Protein AF-A0A2W6ZJF2-F1 (afdb_monomer)

Structure (mmCIF, N/CA/C/O backbone):
data_AF-A0A2W6ZJF2-F1
#
_entry.id   AF-A0A2W6ZJF2-F1
#
loop_
_atom_site.group_PDB
_atom_site.id
_atom_site.type_symbol
_atom_site.label_atom_id
_atom_site.label_alt_id
_atom_site.label_comp_id
_atom_site.label_asym_id
_atom_site.label_entity_id
_atom_site.label_seq_id
_atom_site.pdbx_PDB_ins_code
_atom_site.Cartn_x
_atom_site.Cartn_y
_atom_site.Cartn_z
_atom_site.occupancy
_atom_site.B_iso_or_equiv
_atom_site.auth_seq_id
_atom_site.auth_comp_id
_atom_site.auth_asym_id
_atom_site.auth_atom_id
_atom_site.pdbx_PDB_model_num
ATOM 1 N N . MET A 1 1 ? -1.475 15.916 -22.069 1.00 41.31 1 MET A N 1
ATOM 2 C CA . MET A 1 1 ? -0.935 14.557 -22.285 1.00 41.31 1 MET A CA 1
ATOM 3 C C . MET A 1 1 ? -1.709 13.644 -21.353 1.00 41.31 1 MET A C 1
ATOM 5 O O . MET A 1 1 ? -1.551 13.790 -20.150 1.00 41.31 1 MET A O 1
ATOM 9 N N . ASN A 1 2 ? -2.617 12.814 -21.876 1.00 42.38 2 ASN A N 1
ATOM 10 C CA . ASN A 1 2 ? -3.352 11.842 -21.060 1.00 42.38 2 ASN A CA 1
ATOM 11 C C . ASN A 1 2 ? -2.344 10.804 -20.568 1.00 42.38 2 ASN A C 1
ATOM 13 O O . ASN A 1 2 ? -2.041 9.853 -21.284 1.00 42.38 2 ASN A O 1
ATOM 17 N N . ALA A 1 3 ? -1.764 11.029 -19.391 1.00 57.00 3 ALA A N 1
ATOM 18 C CA . ALA A 1 3 ? -1.065 9.972 -18.686 1.00 57.00 3 ALA A CA 1
ATOM 19 C C . ALA A 1 3 ? -2.136 8.930 -18.351 1.00 57.00 3 ALA A C 1
ATOM 21 O O . ALA A 1 3 ? -2.994 9.177 -17.504 1.00 57.00 3 ALA A O 1
ATOM 22 N N . GLY A 1 4 ? -2.163 7.842 -19.121 1.00 74.56 4 GLY A N 1
ATOM 23 C CA . GLY A 1 4 ? -3.083 6.737 -18.894 1.00 74.56 4 GLY A CA 1
ATOM 24 C C . GLY A 1 4 ? -2.958 6.232 -17.459 1.00 74.56 4 GLY A C 1
ATOM 25 O O . GLY A 1 4 ? -1.908 6.372 -16.830 1.00 74.56 4 GLY A O 1
ATOM 26 N N . VAL A 1 5 ? -4.052 5.690 -16.934 1.00 81.38 5 VAL A N 1
ATOM 27 C CA . VAL A 1 5 ? -4.059 5.054 -15.615 1.00 81.38 5 VAL A CA 1
ATOM 28 C C . VAL A 1 5 ? -3.031 3.909 -15.620 1.00 81.38 5 VAL A C 1
ATOM 30 O O . VAL A 1 5 ? -3.098 3.083 -16.532 1.00 81.38 5 VAL A O 1
ATOM 33 N N . PRO A 1 6 ? -2.079 3.859 -14.667 1.00 87.38 6 PRO A N 1
ATOM 34 C CA . PRO A 1 6 ? -1.102 2.780 -14.586 1.00 87.38 6 PRO A CA 1
ATOM 35 C C . PRO A 1 6 ? -1.763 1.418 -14.375 1.00 87.38 6 PRO A C 1
ATOM 37 O O . PRO A 1 6 ? -2.787 1.307 -13.693 1.00 87.38 6 PRO A O 1
ATOM 40 N N . ASP A 1 7 ? -1.135 0.372 -14.906 1.00 86.94 7 ASP A N 1
ATOM 41 C CA . ASP A 1 7 ? -1.589 -1.001 -14.707 1.00 86.94 7 ASP A CA 1
ATOM 42 C C . ASP A 1 7 ? -1.588 -1.386 -13.219 1.00 86.94 7 ASP A C 1
ATOM 44 O O . ASP A 1 7 ? -0.741 -0.962 -12.431 1.00 86.94 7 ASP A O 1
ATOM 48 N N . GLY A 1 8 ? -2.556 -2.215 -12.822 1.00 88.94 8 GLY A N 1
ATOM 49 C CA . GLY A 1 8 ? -2.667 -2.723 -11.450 1.00 88.94 8 GLY A CA 1
ATOM 50 C C . GLY A 1 8 ? -3.269 -1.747 -10.433 1.00 88.94 8 GLY A C 1
ATOM 51 O O . GLY A 1 8 ? -3.425 -2.121 -9.267 1.00 88.94 8 GLY A O 1
ATOM 52 N N . LEU A 1 9 ? -3.649 -0.538 -10.857 1.00 95.75 9 LEU A N 1
ATOM 53 C CA . LEU A 1 9 ? -4.344 0.430 -10.018 1.00 95.75 9 LEU A CA 1
ATOM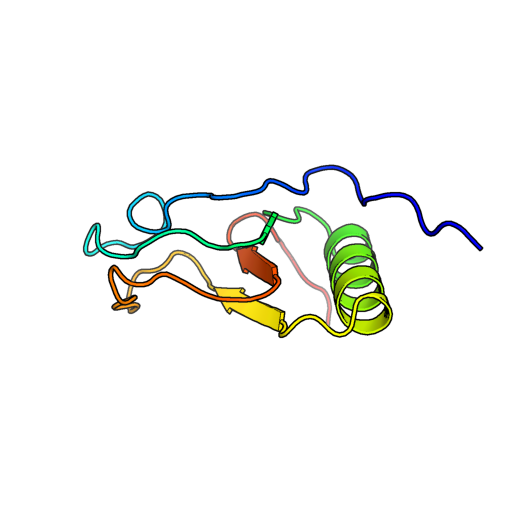 54 C C . LEU A 1 9 ? -5.814 0.026 -9.803 1.00 95.75 9 LEU A C 1
ATOM 56 O O . LEU A 1 9 ? -6.548 -0.239 -10.754 1.00 95.75 9 LEU A O 1
ATOM 60 N N . ARG A 1 10 ? -6.256 -0.006 -8.544 1.00 97.44 10 ARG A N 1
ATOM 61 C CA . ARG A 1 10 ? -7.627 -0.361 -8.139 1.00 97.44 10 ARG A CA 1
ATOM 62 C C . ARG A 1 10 ? -8.254 0.760 -7.319 1.00 97.44 10 ARG A C 1
ATOM 64 O O . ARG A 1 10 ? -7.542 1.453 -6.602 1.00 97.44 10 ARG A O 1
ATOM 71 N N . GLN A 1 11 ? -9.572 0.922 -7.406 1.00 97.31 11 GLN A N 1
ATOM 72 C CA . GLN A 1 11 ? -10.339 1.885 -6.605 1.00 97.31 11 GLN A CA 1
ATOM 73 C C . GLN A 1 11 ? -11.035 1.203 -5.429 1.00 97.31 11 GLN A C 1
ATOM 75 O O . GLN A 1 11 ? -11.359 0.018 -5.524 1.00 97.31 11 GLN A O 1
ATOM 80 N N . GLN A 1 12 ? -11.300 1.971 -4.368 1.00 97.94 12 GLN A N 1
ATOM 81 C CA . GLN A 1 12 ? -12.178 1.581 -3.254 1.00 97.94 12 GLN A CA 1
ATOM 82 C C . GLN A 1 12 ? -11.809 0.227 -2.627 1.00 97.94 12 GLN A C 1
ATOM 84 O O . GLN A 1 12 ? -12.647 -0.641 -2.383 1.00 97.94 12 GLN A O 1
ATOM 89 N N . VAL A 1 13 ? -10.513 0.006 -2.404 1.00 98.50 13 VAL A N 1
ATOM 90 C CA . VAL A 1 13 ? -10.014 -1.264 -1.863 1.00 98.50 13 VAL A CA 1
ATOM 91 C C . VAL A 1 13 ? -10.051 -1.214 -0.345 1.00 98.50 13 VAL A C 1
ATOM 93 O O . VAL A 1 13 ? -9.373 -0.383 0.253 1.00 98.50 13 VAL A O 1
ATOM 96 N N . ARG A 1 14 ? -10.787 -2.133 0.288 1.00 98.38 14 ARG A N 1
ATOM 97 C CA . ARG A 1 14 ? -10.773 -2.268 1.749 1.00 98.38 14 ARG A CA 1
ATOM 98 C C . ARG A 1 14 ? -9.400 -2.686 2.270 1.00 98.38 14 ARG A C 1
ATOM 100 O O . ARG A 1 14 ? -8.795 -3.641 1.780 1.00 98.38 14 ARG A O 1
ATOM 107 N N . LEU A 1 15 ? -8.918 -1.951 3.269 1.00 98.44 15 LEU A N 1
ATOM 108 C CA . LEU A 1 15 ? -7.574 -2.096 3.825 1.00 98.44 15 LEU A CA 1
ATOM 109 C C . LEU A 1 15 ? -7.498 -3.098 4.981 1.00 98.44 15 LEU A C 1
ATOM 111 O O . LEU A 1 15 ? -6.404 -3.546 5.315 1.00 98.44 15 LEU A O 1
ATOM 115 N N . ASP A 1 16 ? -8.631 -3.528 5.533 1.00 98.00 16 ASP A N 1
ATOM 116 C CA . ASP A 1 16 ? -8.700 -4.636 6.494 1.00 98.00 16 ASP A CA 1
ATOM 117 C C . ASP A 1 16 ? -8.090 -5.950 5.968 1.00 98.00 16 ASP A C 1
ATOM 119 O O . ASP A 1 16 ? -7.457 -6.687 6.721 1.00 98.00 16 ASP A O 1
ATOM 123 N N . ALA A 1 17 ? -8.183 -6.213 4.663 1.00 97.44 17 ALA A N 1
ATOM 124 C CA . ALA A 1 17 ? -7.544 -7.347 3.997 1.00 97.44 17 ALA A CA 1
ATOM 125 C C . ALA A 1 17 ? -6.005 -7.237 3.943 1.00 97.44 17 ALA A C 1
ATOM 127 O O . ALA A 1 17 ? -5.323 -8.196 3.569 1.00 97.44 17 ALA A O 1
ATOM 128 N N . TYR A 1 18 ? -5.457 -6.077 4.312 1.00 97.69 18 TYR A N 1
ATOM 129 C CA . TYR A 1 18 ? -4.038 -5.732 4.243 1.00 97.69 18 TYR A CA 1
ATOM 130 C C . TYR A 1 18 ? -3.432 -5.371 5.605 1.00 97.69 18 TYR A C 1
ATOM 132 O O . TYR A 1 18 ? -2.251 -5.029 5.661 1.00 97.69 18 TYR A O 1
ATOM 140 N N . THR A 1 19 ? -4.193 -5.473 6.699 1.00 97.44 19 THR A N 1
ATOM 141 C CA . THR A 1 19 ? -3.701 -5.264 8.069 1.00 97.44 19 THR A CA 1
ATOM 142 C C . THR A 1 19 ? -3.863 -6.526 8.914 1.00 97.44 19 THR A C 1
ATOM 144 O O . THR A 1 19 ? -4.848 -7.254 8.803 1.00 97.44 19 THR A O 1
ATOM 147 N N . THR A 1 20 ? -2.906 -6.804 9.808 1.00 97.38 20 THR A N 1
ATOM 148 C CA . THR A 1 20 ? -2.989 -7.974 10.707 1.00 97.38 20 THR A CA 1
ATOM 149 C C . THR A 1 20 ? -4.178 -7.873 11.660 1.00 97.38 20 THR A C 1
ATOM 151 O O . THR A 1 20 ? -4.806 -8.881 11.980 1.00 97.38 20 THR A O 1
ATOM 154 N N . TRP A 1 21 ? -4.508 -6.653 12.082 1.00 97.00 21 TRP A N 1
ATOM 155 C CA . TRP A 1 21 ? -5.637 -6.365 12.964 1.00 97.00 21 TRP A CA 1
ATOM 156 C C . TRP A 1 21 ? -6.998 -6.480 12.268 1.00 97.00 21 TRP A C 1
ATOM 158 O O . TRP A 1 21 ? -8.014 -6.452 12.955 1.00 97.00 21 TRP A O 1
ATOM 168 N N . LYS A 1 22 ? -7.028 -6.658 10.936 1.00 97.25 22 LYS A N 1
ATOM 169 C CA . LYS A 1 22 ? -8.250 -6.742 10.120 1.00 97.25 22 LYS A CA 1
ATOM 170 C C . LYS A 1 22 ? -9.166 -5.529 10.292 1.00 97.25 22 LYS A C 1
ATOM 172 O O . LYS A 1 22 ? -10.384 -5.662 10.366 1.00 97.25 22 LYS A O 1
ATOM 177 N N . VAL A 1 23 ? -8.553 -4.351 10.361 1.00 97.38 23 VAL A N 1
ATOM 178 C CA . VAL A 1 23 ? -9.231 -3.051 10.442 1.00 97.38 23 VAL A CA 1
ATOM 179 C C . VAL A 1 23 ? -8.745 -2.138 9.321 1.00 97.38 23 VAL A C 1
ATOM 181 O O . VAL A 1 23 ? -7.625 -2.303 8.823 1.00 97.38 23 VAL A O 1
ATOM 184 N N . GLY A 1 24 ? -9.574 -1.168 8.946 1.00 97.88 24 GLY A N 1
ATOM 185 C CA . GLY A 1 24 ? -9.275 -0.204 7.893 1.00 97.88 24 GLY A CA 1
ATOM 186 C C . GLY A 1 24 ? -10.373 -0.127 6.846 1.00 97.88 24 GLY A C 1
ATOM 187 O O . GLY A 1 24 ? -10.786 -1.146 6.288 1.00 97.88 24 GLY A O 1
ATOM 188 N N . GLY A 1 25 ? -10.808 1.101 6.568 1.00 98.31 25 GLY A N 1
ATOM 189 C CA . GLY A 1 25 ? -11.763 1.437 5.520 1.00 98.31 25 GLY A CA 1
ATOM 190 C C . GLY A 1 25 ? -11.185 1.301 4.111 1.00 98.31 25 GLY A C 1
ATOM 191 O O . GLY A 1 25 ? -1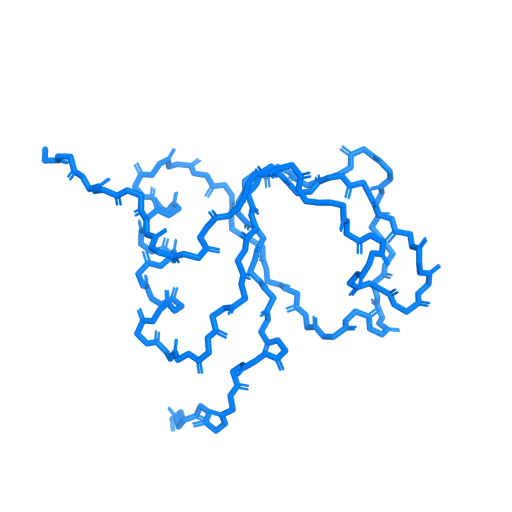0.235 0.555 3.864 1.00 98.31 25 GLY A O 1
ATOM 192 N N . G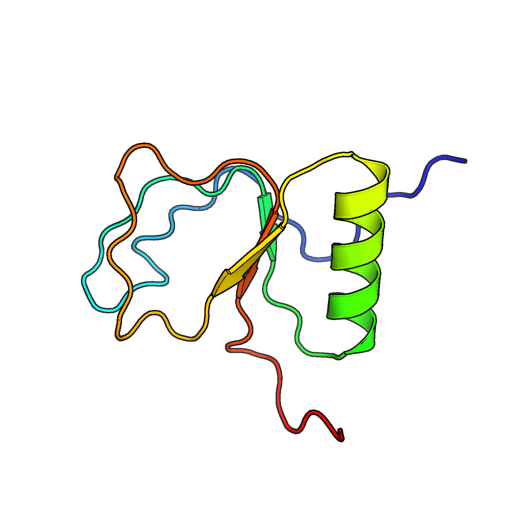LU A 1 26 ? -11.776 2.016 3.161 1.00 98.62 26 GLU A N 1
ATOM 193 C CA . GLU A 1 26 ? -11.363 1.967 1.759 1.00 98.62 26 GLU A CA 1
ATOM 194 C C . GLU A 1 26 ? -10.166 2.884 1.484 1.00 98.62 26 GLU A C 1
ATOM 196 O O . GLU A 1 26 ? -10.141 4.042 1.889 1.00 98.62 26 GLU A O 1
ATOM 201 N N . ALA A 1 27 ? -9.184 2.390 0.735 1.00 98.50 27 ALA A N 1
ATOM 202 C CA . ALA A 1 27 ? -8.275 3.253 -0.002 1.00 98.50 27 ALA A CA 1
ATOM 203 C C . ALA A 1 27 ? -8.994 3.788 -1.243 1.00 98.50 27 ALA A C 1
ATOM 205 O O . ALA A 1 27 ? -9.524 2.993 -2.029 1.00 98.50 27 ALA A O 1
ATOM 206 N N . GLN A 1 28 ? -8.959 5.107 -1.461 1.00 98.31 28 GLN A N 1
ATOM 207 C CA . GLN A 1 28 ? -9.494 5.716 -2.684 1.00 98.31 28 GLN A CA 1
ATOM 208 C C . GLN A 1 28 ? -8.857 5.072 -3.924 1.00 98.31 28 GLN A C 1
ATOM 210 O O . GLN A 1 28 ? -9.569 4.640 -4.833 1.00 98.31 28 GLN A O 1
ATOM 215 N N . TRP A 1 29 ? -7.528 4.949 -3.916 1.00 98.44 29 TRP A N 1
ATOM 216 C CA . TRP A 1 29 ? -6.755 4.191 -4.890 1.00 98.44 29 TRP A CA 1
ATOM 217 C C . TRP A 1 29 ? -5.751 3.274 -4.203 1.00 98.44 29 TRP A C 1
ATOM 219 O O . TRP A 1 29 ? -5.148 3.637 -3.196 1.00 98.44 29 TRP A O 1
ATOM 229 N N . PHE A 1 30 ? -5.530 2.094 -4.773 1.00 98.38 30 PHE A N 1
ATOM 230 C CA . PHE A 1 30 ? -4.649 1.084 -4.209 1.00 98.38 30 PHE A CA 1
ATOM 231 C C . PHE A 1 30 ? -3.866 0.335 -5.286 1.00 98.38 30 PHE A C 1
ATOM 233 O O . PHE A 1 30 ? -4.430 -0.047 -6.314 1.00 98.38 30 PHE A O 1
ATOM 240 N N . ALA A 1 31 ? -2.588 0.059 -5.026 1.00 97.75 31 ALA A N 1
ATOM 241 C CA . ALA A 1 31 ? -1.773 -0.819 -5.863 1.00 97.75 31 ALA A CA 1
ATOM 242 C C . ALA A 1 31 ? -0.720 -1.596 -5.052 1.00 97.75 31 ALA A C 1
ATOM 244 O O . ALA A 1 31 ? -0.269 -1.169 -3.989 1.00 97.75 31 ALA A O 1
ATOM 245 N N . GLU A 1 32 ? -0.311 -2.747 -5.587 1.00 96.69 32 GLU A N 1
ATOM 246 C CA . GLU A 1 32 ? 0.726 -3.626 -5.028 1.00 96.69 32 GLU A CA 1
ATOM 247 C C . GLU A 1 32 ? 1.841 -3.813 -6.063 1.00 96.69 32 GLU A C 1
ATOM 249 O O . GLU A 1 32 ? 1.864 -4.851 -6.739 1.00 96.69 32 GLU A O 1
ATOM 254 N N . PRO A 1 33 ? 2.730 -2.815 -6.235 1.00 95.12 33 PRO A N 1
ATOM 255 C CA . PRO A 1 33 ? 3.811 -2.919 -7.203 1.00 95.12 33 PRO A CA 1
ATOM 256 C C . PRO A 1 33 ? 4.708 -4.113 -6.865 1.00 95.12 33 PRO A C 1
ATOM 258 O O . PRO A 1 33 ? 4.984 -4.393 -5.698 1.00 95.12 33 PRO A O 1
ATOM 261 N N . ALA A 1 34 ? 5.165 -4.824 -7.889 1.00 93.12 34 ALA A N 1
ATOM 262 C CA . ALA A 1 34 ? 6.125 -5.917 -7.762 1.00 93.12 34 ALA A CA 1
ATOM 263 C C . ALA A 1 34 ? 7.546 -5.491 -8.161 1.00 93.12 34 ALA A C 1
ATOM 265 O O . ALA A 1 34 ? 8.512 -6.176 -7.825 1.00 93.12 34 ALA A O 1
ATOM 266 N N . GLN A 1 35 ? 7.684 -4.354 -8.852 1.00 91.50 35 GLN A N 1
ATOM 267 C CA . GLN A 1 35 ? 8.953 -3.842 -9.372 1.00 91.50 35 GLN A CA 1
ATOM 268 C C . GLN A 1 35 ? 9.116 -2.342 -9.095 1.00 91.50 35 GLN A C 1
ATOM 270 O O . GLN A 1 35 ? 8.141 -1.590 -9.076 1.00 91.50 35 GLN A O 1
ATOM 275 N N . THR A 1 36 ? 10.362 -1.878 -8.957 1.00 91.31 36 THR A N 1
ATOM 276 C CA . THR A 1 36 ? 10.677 -0.455 -8.733 1.00 91.31 36 THR A CA 1
ATOM 277 C C . THR A 1 36 ? 10.121 0.451 -9.836 1.00 91.31 36 THR A C 1
ATOM 279 O O . THR A 1 36 ? 9.653 1.548 -9.548 1.00 91.31 36 THR A O 1
ATOM 282 N N . ALA A 1 37 ? 10.108 -0.009 -11.091 1.00 91.00 37 ALA A N 1
ATOM 283 C CA . ALA A 1 37 ? 9.538 0.750 -12.205 1.00 91.00 37 ALA A CA 1
ATOM 284 C C . ALA A 1 37 ? 8.026 1.003 -12.039 1.00 91.00 37 ALA A C 1
ATOM 286 O O . ALA A 1 37 ? 7.558 2.112 -12.294 1.00 91.00 37 ALA A O 1
ATOM 287 N N . GLU A 1 38 ? 7.275 0.008 -11.554 1.00 93.19 38 GLU A N 1
ATOM 288 C CA . GLU A 1 38 ? 5.840 0.140 -11.266 1.00 93.19 38 GLU A CA 1
ATOM 289 C C . GLU A 1 38 ? 5.610 1.137 -10.124 1.00 93.19 38 GLU A C 1
ATOM 291 O O . GLU A 1 38 ? 4.785 2.039 -10.250 1.00 93.19 38 GLU A O 1
ATOM 296 N N . LEU A 1 39 ? 6.397 1.033 -9.044 1.00 93.31 39 LEU A N 1
ATOM 297 C CA . LEU A 1 39 ? 6.355 1.970 -7.916 1.00 93.31 39 LEU A CA 1
ATOM 298 C C . LEU A 1 39 ? 6.575 3.420 -8.382 1.00 93.31 39 LEU A C 1
ATOM 300 O O . LEU A 1 39 ? 5.801 4.305 -8.019 1.00 93.31 39 LEU A O 1
ATOM 304 N N . ILE A 1 40 ? 7.603 3.659 -9.206 1.00 93.56 40 ILE A N 1
ATOM 305 C CA . ILE A 1 40 ? 7.919 4.989 -9.748 1.00 93.56 40 ILE A CA 1
ATOM 306 C C . ILE A 1 40 ? 6.775 5.504 -10.628 1.00 93.56 40 ILE A C 1
ATOM 308 O O . ILE A 1 40 ? 6.352 6.647 -10.465 1.00 93.56 40 ILE A O 1
ATOM 312 N N . SER A 1 41 ? 6.240 4.666 -11.522 1.00 94.69 41 SER A N 1
ATOM 313 C CA . SER A 1 41 ? 5.117 5.037 -12.391 1.00 94.69 41 SER A CA 1
ATOM 314 C C . SER A 1 41 ? 3.866 5.416 -11.592 1.00 94.69 41 SER A C 1
ATOM 316 O O . SER A 1 41 ? 3.167 6.362 -11.950 1.00 94.69 41 SER A O 1
ATOM 318 N N . LEU A 1 42 ? 3.576 4.692 -10.511 1.00 96.19 42 LEU A N 1
ATOM 319 C CA . LEU A 1 42 ? 2.434 4.950 -9.634 1.00 96.19 42 LEU A CA 1
ATOM 320 C C . LEU A 1 42 ? 2.617 6.239 -8.819 1.00 96.19 42 LEU A C 1
ATOM 322 O O . LEU A 1 42 ? 1.679 7.029 -8.697 1.00 96.19 42 LEU A O 1
ATOM 326 N N . ALA A 1 43 ? 3.824 6.484 -8.304 1.00 95.56 43 ALA A N 1
ATOM 327 C CA . ALA A 1 43 ? 4.147 7.707 -7.572 1.00 95.56 43 ALA A CA 1
ATOM 328 C C . ALA A 1 43 ? 4.075 8.957 -8.471 1.00 95.56 43 ALA A C 1
ATOM 330 O O . ALA A 1 43 ? 3.471 9.958 -8.082 1.00 95.56 43 ALA A O 1
ATOM 331 N N . ASP A 1 44 ? 4.627 8.891 -9.688 1.00 96.12 44 ASP A N 1
ATOM 332 C CA . ASP A 1 44 ? 4.532 9.969 -10.683 1.00 96.12 44 ASP A CA 1
ATOM 333 C C . ASP A 1 44 ? 3.076 10.218 -11.104 1.00 96.12 44 ASP A C 1
ATOM 335 O O . ASP A 1 44 ? 2.636 11.368 -11.151 1.00 96.12 44 ASP A O 1
ATOM 339 N N . TRP A 1 45 ? 2.288 9.157 -11.317 1.00 96.50 45 TRP A N 1
ATOM 340 C CA . TRP A 1 45 ? 0.858 9.297 -11.585 1.00 96.50 45 TRP A CA 1
ATOM 341 C C . TRP A 1 45 ? 0.133 10.013 -10.436 1.00 96.50 45 TRP A C 1
ATOM 343 O O . TRP A 1 45 ? -0.549 11.004 -10.693 1.00 96.50 45 TRP A O 1
ATOM 353 N N . SER A 1 46 ? 0.331 9.591 -9.180 1.00 97.00 46 SER A N 1
ATOM 354 C CA . SER A 1 46 ? -0.286 10.235 -8.005 1.00 97.00 46 SER A CA 1
ATOM 355 C C . SER A 1 46 ? 0.074 11.717 -7.919 1.00 97.00 46 SER A C 1
ATOM 357 O O . SER A 1 46 ? -0.799 12.558 -7.704 1.00 97.00 46 SER A O 1
ATOM 359 N N . SER A 1 47 ? 1.349 12.047 -8.151 1.00 97.12 47 SER A N 1
ATOM 360 C CA . SER A 1 47 ? 1.842 13.425 -8.150 1.00 97.12 47 SER A CA 1
ATOM 361 C C . SER A 1 47 ? 1.158 14.278 -9.221 1.00 97.12 47 SER A C 1
ATOM 363 O O . SER A 1 47 ? 0.687 15.373 -8.919 1.00 97.12 47 SER A O 1
ATOM 365 N N . ARG A 1 48 ? 1.020 13.764 -10.451 1.00 96.31 48 ARG A N 1
ATOM 366 C CA . ARG A 1 48 ? 0.335 14.466 -11.552 1.00 96.31 48 ARG A CA 1
ATOM 367 C C . ARG A 1 48 ? -1.158 14.665 -11.306 1.00 96.31 48 ARG A C 1
ATOM 369 O O . ARG A 1 48 ? -1.711 15.646 -11.792 1.00 96.31 48 ARG A O 1
ATOM 376 N N . GLN A 1 49 ? -1.800 13.753 -10.576 1.00 95.75 49 GLN A N 1
ATOM 377 C CA . GLN A 1 49 ? -3.205 13.888 -10.175 1.00 95.75 49 GLN A CA 1
ATOM 378 C C . GLN A 1 49 ? -3.397 14.796 -8.947 1.00 95.75 49 GLN A C 1
ATOM 380 O O . GLN A 1 49 ? -4.534 15.090 -8.590 1.00 95.75 49 GLN A O 1
ATOM 385 N N . GLY A 1 50 ? -2.319 15.227 -8.280 1.00 97.06 50 GLY A N 1
ATOM 386 C CA . GLY A 1 50 ? -2.408 15.973 -7.021 1.00 97.06 50 GLY A CA 1
ATOM 387 C C . GLY A 1 50 ? -2.955 15.138 -5.858 1.00 97.06 50 GLY A C 1
ATOM 388 O O . GLY A 1 50 ? -3.521 15.696 -4.922 1.00 97.06 50 GLY A O 1
ATOM 389 N N . LEU A 1 51 ? -2.820 13.810 -5.922 1.00 97.25 51 LEU A N 1
ATOM 390 C CA . LEU A 1 51 ? -3.329 12.894 -4.903 1.00 97.25 51 LEU A CA 1
ATOM 391 C C . LEU A 1 51 ? -2.283 12.653 -3.803 1.00 97.25 51 LEU A C 1
ATOM 393 O O . LEU A 1 51 ? -1.112 12.413 -4.131 1.00 97.25 51 LEU A O 1
ATOM 397 N N . PRO A 1 52 ? -2.687 12.643 -2.515 1.00 97.94 52 PRO A N 1
ATOM 398 C CA . PRO A 1 52 ? -1.836 12.176 -1.424 1.00 97.94 52 PRO A CA 1
ATOM 399 C C . PRO A 1 52 ? -1.311 10.766 -1.703 1.00 97.94 52 PRO A C 1
ATOM 401 O O . PRO A 1 52 ? -2.051 9.917 -2.191 1.00 97.94 52 PRO A O 1
ATOM 404 N N . LEU A 1 53 ? -0.044 10.507 -1.381 1.00 97.88 53 LEU A N 1
ATOM 405 C CA . LEU A 1 53 ? 0.580 9.194 -1.542 1.00 97.88 53 LEU A CA 1
ATOM 406 C C . LEU A 1 53 ? 0.937 8.618 -0.173 1.00 97.88 53 LEU A C 1
ATOM 408 O O . LEU A 1 53 ? 1.630 9.262 0.613 1.00 97.88 53 LEU A O 1
ATOM 412 N N . GLN A 1 54 ? 0.500 7.392 0.093 1.00 97.62 54 GLN A N 1
ATOM 413 C CA . GLN A 1 54 ? 0.738 6.681 1.344 1.00 97.62 54 GLN A CA 1
ATOM 414 C C . GLN A 1 54 ? 1.337 5.305 1.053 1.00 97.62 54 GLN A C 1
ATOM 416 O O . GLN A 1 54 ? 0.894 4.596 0.153 1.00 97.62 54 GLN A O 1
ATOM 421 N N . LEU A 1 55 ? 2.356 4.919 1.818 1.00 96.50 55 LEU A N 1
ATOM 422 C CA . LEU A 1 55 ? 3.033 3.630 1.682 1.00 96.50 55 LEU A CA 1
ATOM 423 C C . LEU A 1 55 ? 2.698 2.743 2.877 1.00 96.50 55 LEU A C 1
ATOM 425 O O . LEU A 1 55 ? 2.889 3.146 4.023 1.00 96.50 55 LEU A O 1
ATOM 429 N N . ILE A 1 56 ? 2.255 1.517 2.606 1.00 97.00 56 ILE A N 1
ATOM 430 C CA . ILE A 1 56 ? 2.035 0.491 3.624 1.00 97.00 56 ILE A CA 1
ATOM 431 C C . ILE A 1 56 ? 2.884 -0.751 3.341 1.00 97.00 56 ILE A C 1
ATOM 433 O O . ILE A 1 56 ? 3.165 -1.115 2.198 1.00 97.00 56 ILE A O 1
ATOM 437 N N . GLY A 1 57 ? 3.315 -1.413 4.413 1.00 94.81 57 GLY A N 1
ATOM 438 C CA . GLY A 1 57 ? 3.986 -2.711 4.340 1.00 94.81 57 GLY A CA 1
ATOM 439 C C . GLY A 1 57 ? 2.984 -3.867 4.346 1.00 94.81 57 GLY A C 1
ATOM 440 O O . GLY A 1 57 ? 1.894 -3.774 3.791 1.00 94.81 57 GLY A O 1
ATOM 441 N N . ALA A 1 58 ? 3.332 -4.947 5.047 1.00 94.06 58 ALA A N 1
ATOM 442 C CA . ALA A 1 58 ? 2.438 -6.087 5.281 1.00 94.06 58 ALA A CA 1
ATOM 443 C C . ALA A 1 58 ? 1.351 -5.834 6.354 1.00 94.06 58 ALA A C 1
ATOM 445 O O . ALA A 1 58 ? 0.603 -6.746 6.688 1.00 94.06 58 ALA A O 1
ATOM 446 N N . GLY A 1 59 ? 1.297 -4.627 6.933 1.00 96.44 59 GLY A N 1
ATOM 447 C CA . GLY A 1 59 ? 0.232 -4.213 7.852 1.00 96.44 59 GLY A CA 1
ATOM 448 C C . GLY A 1 59 ? 0.266 -4.807 9.265 1.00 96.44 59 GLY A C 1
ATOM 449 O O . GLY A 1 59 ? -0.746 -4.754 9.961 1.00 96.44 59 GLY A O 1
ATOM 450 N N . SER A 1 60 ? 1.409 -5.333 9.723 1.00 96.69 60 SER A N 1
ATOM 451 C CA . SER A 1 60 ? 1.554 -5.920 11.070 1.00 96.69 60 SER A CA 1
ATOM 452 C C . SER A 1 60 ? 1.482 -4.914 12.219 1.00 96.69 60 SER A C 1
ATOM 454 O O . SER A 1 60 ? 1.172 -5.293 13.345 1.00 96.69 60 SER A O 1
ATOM 456 N N . ASN A 1 61 ? 1.737 -3.637 11.935 1.00 97.00 61 ASN A N 1
ATOM 457 C CA . ASN A 1 61 ? 1.702 -2.551 12.913 1.00 97.00 61 ASN A CA 1
ATOM 458 C C . ASN A 1 61 ? 0.891 -1.349 12.404 1.00 97.00 61 ASN A C 1
ATOM 460 O O . ASN A 1 61 ? 1.313 -0.205 12.547 1.00 97.00 61 ASN A O 1
ATOM 464 N N . LEU A 1 62 ? -0.237 -1.609 11.737 1.00 97.12 62 LEU A N 1
ATOM 465 C CA . LEU A 1 62 ? -1.136 -0.570 11.235 1.00 97.12 62 LEU A CA 1
ATOM 466 C C . LEU A 1 62 ? -2.528 -0.717 11.853 1.00 97.12 62 LEU A C 1
ATOM 468 O O . LEU A 1 62 ? -3.094 -1.809 11.865 1.00 97.12 62 LEU A O 1
ATOM 472 N N . LEU A 1 63 ? -3.070 0.409 12.317 1.00 97.50 63 LEU A N 1
ATOM 473 C CA . LEU A 1 63 ? -4.463 0.596 12.711 1.00 97.50 63 LEU A CA 1
ATOM 474 C C . LEU A 1 63 ? -5.025 1.710 11.828 1.00 97.50 63 LEU A C 1
ATOM 476 O O . LEU A 1 63 ? -4.737 2.885 12.044 1.00 97.50 63 LEU A O 1
ATOM 480 N N . ILE A 1 64 ? -5.748 1.325 10.782 1.00 97.62 64 ILE A N 1
ATOM 481 C CA . ILE A 1 64 ? -6.310 2.251 9.797 1.00 97.62 64 ILE A CA 1
ATOM 482 C C . ILE A 1 64 ? -7.769 2.515 10.181 1.00 97.62 64 ILE A C 1
ATOM 484 O O . ILE A 1 64 ? -8.481 1.577 10.537 1.00 97.62 64 ILE A O 1
ATOM 488 N N . SER A 1 65 ? -8.196 3.780 10.130 1.00 97.75 65 SER A N 1
ATOM 489 C CA . SER A 1 65 ? -9.582 4.182 10.416 1.00 97.75 65 SER A CA 1
ATOM 490 C C . SER A 1 65 ? -10.563 3.533 9.435 1.00 97.75 65 SER A C 1
ATOM 492 O O . SER A 1 65 ? -10.233 3.335 8.263 1.00 97.75 65 SER A O 1
ATOM 494 N N . ASP A 1 66 ? -11.788 3.260 9.883 1.00 97.88 66 ASP A N 1
ATOM 495 C CA . ASP A 1 66 ? -12.881 2.810 9.010 1.00 97.88 66 ASP A CA 1
ATOM 496 C C . ASP A 1 66 ? -13.327 3.889 8.010 1.00 97.88 66 ASP A C 1
ATOM 498 O O . ASP A 1 66 ? -13.932 3.560 6.992 1.00 97.88 66 ASP A O 1
ATOM 502 N N . GLU A 1 67 ? -12.962 5.155 8.246 1.00 98.06 67 GLU A N 1
ATOM 503 C CA . GLU A 1 67 ? -13.140 6.256 7.286 1.00 98.06 67 GLU A CA 1
ATOM 504 C C . GLU A 1 67 ? -12.295 6.076 6.011 1.00 98.06 67 GLU A C 1
ATOM 506 O O . GLU A 1 67 ? -12.590 6.683 4.986 1.00 98.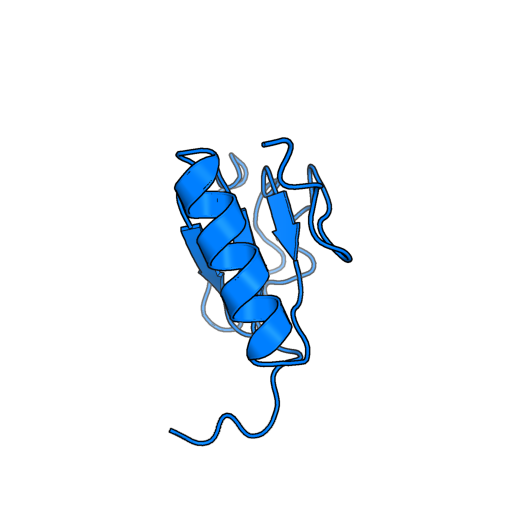06 67 GLU A O 1
ATOM 511 N N . GLY A 1 68 ? -11.282 5.202 6.043 1.00 97.69 68 GLY A N 1
ATOM 512 C CA . GLY A 1 68 ? -10.431 4.916 4.893 1.00 97.69 68 GLY A CA 1
ATOM 513 C C . GLY A 1 68 ? -9.289 5.913 4.712 1.00 97.69 6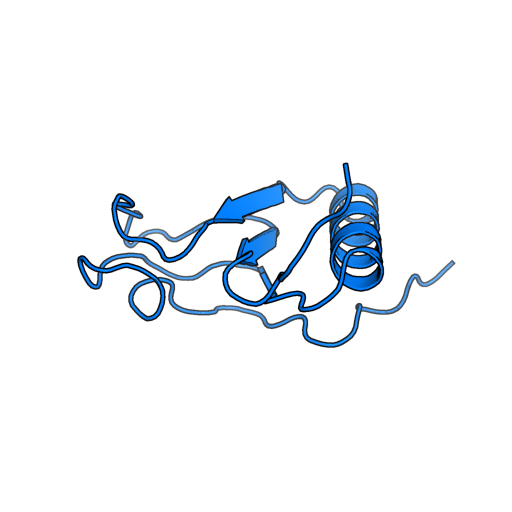8 GLY A C 1
ATOM 514 O O . GLY A 1 68 ? -8.923 6.642 5.633 1.00 97.69 68 GLY A O 1
ATOM 515 N N . LEU A 1 69 ? -8.670 5.881 3.530 1.00 98.12 69 LEU A N 1
ATOM 516 C CA . LEU A 1 69 ? -7.513 6.702 3.174 1.00 98.12 69 LEU A CA 1
ATOM 517 C C . LEU A 1 69 ? -7.740 7.374 1.816 1.00 98.12 69 LEU A C 1
ATOM 519 O O . LEU A 1 69 ? -7.987 6.708 0.806 1.00 98.12 69 LEU A O 1
ATOM 523 N N . GLU A 1 70 ? -7.617 8.700 1.795 1.00 98.19 70 GLU A N 1
ATOM 524 C CA . GLU A 1 70 ? -7.644 9.501 0.570 1.00 98.19 70 GLU A CA 1
ATOM 525 C C . GLU A 1 70 ? -6.343 9.355 -0.233 1.00 98.19 70 GLU A C 1
ATOM 527 O O . GLU A 1 70 ? -5.253 9.174 0.320 1.00 98.19 70 GLU A O 1
ATOM 532 N N . GLY A 1 71 ? -6.450 9.494 -1.553 1.00 98.06 71 GLY A N 1
ATOM 533 C CA . GLY A 1 71 ? -5.328 9.414 -2.477 1.00 98.06 71 GLY A CA 1
ATOM 534 C C . GLY A 1 71 ? -4.916 7.986 -2.834 1.00 98.06 71 GLY A C 1
ATOM 535 O O . GLY A 1 71 ? -5.744 7.081 -2.938 1.00 98.06 71 GLY A O 1
ATOM 536 N N . LEU A 1 72 ? -3.625 7.804 -3.104 1.00 98.50 72 LEU A N 1
ATOM 537 C CA . LEU A 1 72 ? -3.028 6.535 -3.495 1.00 98.50 72 LEU A CA 1
ATOM 538 C C . LEU A 1 72 ? -2.350 5.854 -2.308 1.00 98.50 72 LEU A C 1
ATOM 540 O O . LEU A 1 72 ? -1.407 6.384 -1.726 1.00 98.50 72 LEU A O 1
ATOM 544 N N . VAL A 1 73 ? -2.772 4.627 -2.022 1.00 98.50 73 VAL A N 1
ATOM 545 C CA . VAL A 1 73 ? -2.110 3.715 -1.093 1.00 98.50 73 VAL A CA 1
ATOM 546 C C . VAL A 1 73 ? -1.309 2.677 -1.882 1.00 98.50 73 VAL A C 1
ATOM 548 O O . VAL A 1 73 ? -1.857 1.915 -2.678 1.00 98.50 73 VAL A O 1
ATOM 551 N N . LEU A 1 74 ? -0.000 2.618 -1.652 1.00 97.81 74 LEU A N 1
ATOM 552 C CA . LEU A 1 74 ? 0.895 1.622 -2.239 1.00 9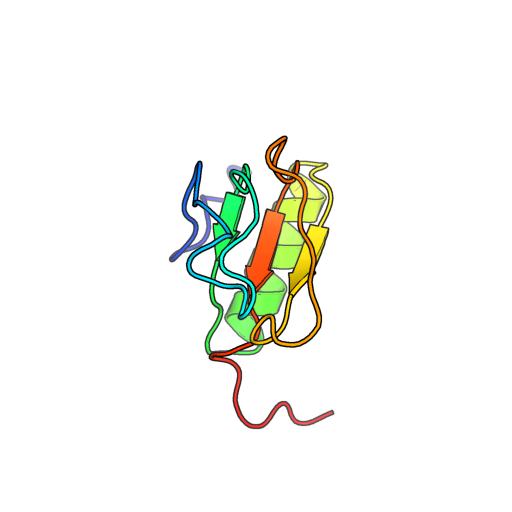7.81 74 LEU A CA 1
ATOM 553 C C . LEU A 1 74 ? 1.307 0.598 -1.186 1.00 97.81 74 LEU A C 1
ATOM 555 O O . LEU A 1 74 ? 1.860 0.953 -0.146 1.00 97.81 74 LEU A O 1
ATOM 559 N N . CYS A 1 75 ? 1.054 -0.682 -1.457 1.00 97.25 75 CYS A N 1
ATOM 560 C CA . CYS A 1 75 ? 1.442 -1.775 -0.575 1.00 97.25 75 CYS A CA 1
ATOM 561 C C . CYS A 1 75 ? 2.694 -2.486 -1.101 1.00 97.25 75 CYS A C 1
ATOM 563 O O . CYS A 1 75 ? 2.658 -3.225 -2.086 1.00 97.25 75 CYS A O 1
ATOM 565 N N . ASN A 1 76 ? 3.811 -2.315 -0.394 1.00 93.44 76 ASN A N 1
ATOM 566 C CA . ASN A 1 76 ? 5.126 -2.795 -0.828 1.00 93.44 76 ASN A CA 1
ATOM 567 C C . ASN A 1 76 ? 5.375 -4.286 -0.529 1.00 93.44 76 ASN A C 1
ATOM 569 O O . ASN A 1 76 ? 6.495 -4.765 -0.679 1.00 93.44 76 AS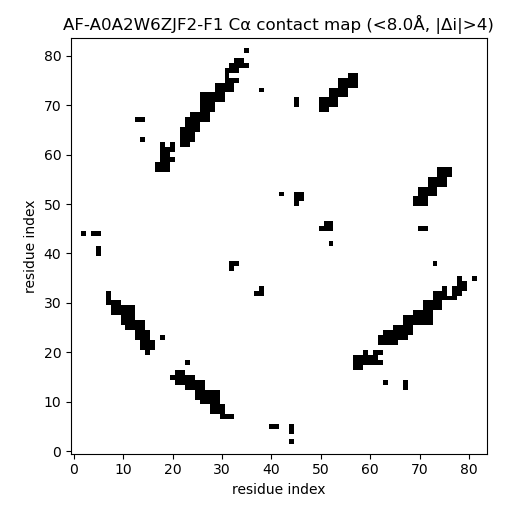N A O 1
ATOM 573 N N . ARG A 1 77 ? 4.353 -5.056 -0.131 1.00 91.88 77 ARG A N 1
ATOM 574 C CA . ARG A 1 77 ? 4.499 -6.483 0.227 1.00 91.88 77 ARG A CA 1
ATOM 575 C C . ARG A 1 77 ? 4.966 -7.382 -0.926 1.00 91.88 77 ARG A C 1
ATOM 577 O O . ARG A 1 77 ? 5.399 -8.503 -0.674 1.00 91.88 77 ARG A O 1
ATOM 584 N N . ARG A 1 78 ? 4.825 -6.928 -2.179 1.00 91.25 78 ARG A N 1
ATOM 585 C CA . ARG A 1 78 ? 5.247 -7.656 -3.389 1.00 91.25 78 ARG A CA 1
ATOM 586 C C . ARG A 1 78 ? 6.589 -7.183 -3.949 1.00 91.25 78 ARG A C 1
ATOM 588 O O . ARG A 1 78 ? 7.138 -7.874 -4.802 1.00 91.25 78 ARG A O 1
ATOM 595 N N . LEU A 1 79 ? 7.129 -6.064 -3.462 1.00 88.75 79 LEU A N 1
ATOM 596 C CA . LEU A 1 79 ? 8.452 -5.589 -3.853 1.00 88.75 79 LEU A CA 1
ATOM 597 C C . LEU A 1 79 ? 9.514 -6.451 -3.171 1.00 88.75 79 LEU A C 1
ATOM 599 O O . LEU A 1 79 ? 9.623 -6.467 -1.946 1.00 88.75 79 LEU A O 1
ATOM 603 N N . GLN A 1 80 ? 10.304 -7.166 -3.968 1.00 75.50 80 GLN A N 1
ATOM 604 C CA . GLN A 1 80 ? 11.445 -7.943 -3.488 1.00 75.50 80 GLN A CA 1
ATOM 605 C C . GLN A 1 80 ? 12.749 -7.330 -3.996 1.00 75.50 80 GLN A C 1
ATOM 607 O O . GLN A 1 80 ? 12.810 -6.854 -5.125 1.00 75.50 80 GLN A O 1
ATOM 612 N N . ALA A 1 81 ? 13.786 -7.369 -3.152 1.00 64.00 81 ALA A N 1
ATOM 613 C CA . ALA A 1 81 ? 15.156 -6.976 -3.488 1.00 64.00 81 ALA A CA 1
ATOM 614 C C . ALA A 1 81 ? 15.277 -5.593 -4.162 1.00 64.00 81 ALA A C 1
ATOM 616 O O . ALA A 1 81 ? 15.830 -5.466 -5.253 1.00 64.00 81 ALA A O 1
ATOM 617 N N . ALA A 1 82 ? 14.796 -4.537 -3.498 1.00 62.19 82 ALA A N 1
ATOM 618 C CA . ALA A 1 82 ? 15.131 -3.179 -3.912 1.00 62.19 82 ALA A CA 1
ATOM 619 C C . ALA A 1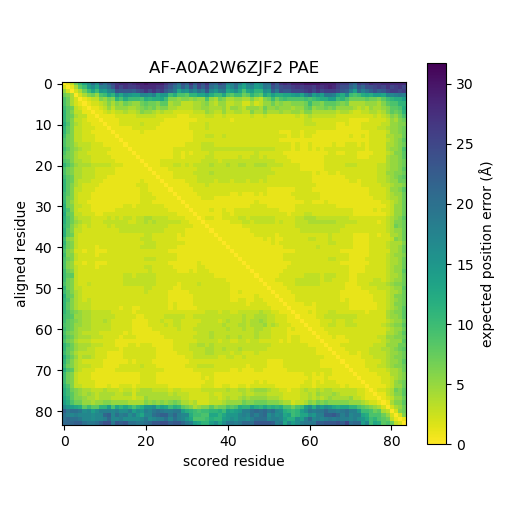 82 ? 16.640 -2.959 -3.707 1.00 62.19 82 ALA A C 1
ATOM 621 O O . ALA A 1 82 ? 17.118 -2.924 -2.574 1.00 62.19 82 ALA A O 1
ATOM 622 N N . SER A 1 83 ? 17.395 -2.865 -4.800 1.00 61.81 83 SER A N 1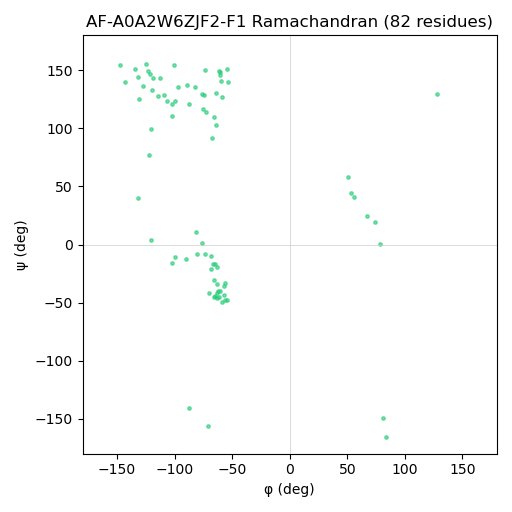
ATOM 623 C CA . SER A 1 83 ? 18.776 -2.386 -4.756 1.00 61.81 83 SER A CA 1
ATOM 624 C C . SER A 1 83 ? 18.740 -0.875 -4.518 1.00 61.81 83 SER A C 1
ATOM 626 O O . SER A 1 83 ? 18.198 -0.146 -5.349 1.00 61.81 83 SER A O 1
ATOM 628 N N . LEU A 1 84 ? 19.240 -0.441 -3.358 1.00 55.91 84 LEU A N 1
ATOM 629 C CA . LEU A 1 84 ? 19.451 0.966 -3.000 1.00 55.91 84 LEU A CA 1
ATOM 630 C C . LEU A 1 84 ? 20.878 1.393 -3.345 1.00 55.91 84 LEU A C 1
ATOM 632 O O . LEU A 1 84 ? 21.787 0.546 -3.175 1.00 55.91 84 LEU A O 1
#

Mean predicted aligned error: 4.03 Å

pLDDT: mean 92.01, std 12.27, range [41.31, 98.62]

Secondary structure (DSSP, 8-state):
---PPPTT-EEEEESGGGSTT----EEEEEE--SSHHHHHHHHHHHHHTT--EEEE-SSTT----TT-EEEEEEEGGG------

Foldseek 3Di:
DPPDDQPQKDAQDACLVQAPVSAAGTERIEGEDQEPVSVVSQVVVQVVVVWDEAEAESRDPDHYHNVHHTTYYYYDPNHDDDDD

Nearest PDB structures (foldseek):
  1hsk-assembly1_A  TM=9.054E-01  e=3.332E-06  Staphylococcus aureus
  3tx1-assembly1_A  TM=8.903E-01  e=7.208E-06  Listeria monocytogenes
  4jay-assembly1_A  TM=9.009E-01  e=3.835E-05  Pseudomonas aeruginosa PAO1
  4pyt-assembly1_A  TM=9.466E-01  e=1.795E-04  unidentified
  5jzx-assembly2_B  TM=8.288E-01  e=1.086E-03  Mycobacterium tuberculosis H37Rv

Radius of gyration: 12.69 Å; Cα contacts (8 Å, |Δi|>4): 167; chains: 1; bounding box: 33×24×35 Å

Sequence (84 aa):
MNAGVPDGLRQQVRLDAYTTWKVGGEAQWFAEPAQTAELISLADWSSRQGLPLQLIGAGSNLLISDEGLEGLVLCNRRLQAASL

Solvent-accessible surface area (backbone atoms only — not comparable to full-atom values): 4803 Å² total; per-residue (Å²): 130,88,77,69,85,63,87,75,64,40,65,64,40,60,36,22,88,47,20,69,77,56,41,26,17,36,21,50,23,32,34,62,37,57,46,72,70,50,46,49,54,51,52,52,49,31,58,76,70,71,36,53,78,44,82,42,58,72,20,81,90,50,88,47,52,71,88,33,43,79,32,36,38,39,30,49,70,53,51,66,85,82,85,125